Protein AF-A0A7V7NWS3-F1 (afdb_monomer)

Organism: NCBI:txid170679

Solvent-accessible surface area (backbone atoms only — not comparable to full-atom values): 4757 Å² total; per-residue (Å²): 131,86,89,64,86,56,48,80,46,55,49,52,38,49,54,55,41,44,74,74,68,46,53,66,44,82,79,87,88,58,64,56,30,32,35,40,21,70,66,53,70,99,56,75,51,28,34,39,90,61,85,58,36,64,33,67,69,57,56,51,46,35,49,74,51,57,34,39,80,45,75,78,49,67,53,34,35,24,32,36,77,106

Sequence (82 aa):
MSDLKHTKKSQKAFDELQAIGVPVLKNGWGGYFQISGESNGTEVWAEYWEDSYINPKIEQIVKKHGLLLEWHNPGVLCVYSD

Secondary structure (DSSP, 8-state):
-------HHHHHHHHHHHHTT--EESSSSSSSEEEESS--SSS--EESTTTTEE-HHHHHHHHHTTEEEEEEETTEEEEEE-

Mean predicted aligned error: 4.55 Å

Nearest PDB structures (foldseek):
  8b5v-assembly1_B  TM=4.542E-01  e=1.231E+00  Trypanosoma cruzi
  6cfr-assembly1_A-2  TM=5.347E-01  e=2.373E+00  Homo sapiens
  3f9r-assembly2_B  TM=4.462E-01  e=1.949E+00  Trypanosoma brucei
  2i54-assembly1_A  TM=4.228E-01  e=4.884E+00  Leishmania mexicana
  3hts-assembly1_B-2  TM=4.600E-01  e=8.255E+00  Kluyveromyces lactis

Radius of gyration: 11.65 Å; Cα contacts (8 Å, |Δi|>4): 141; chains: 1; bounding box: 27×23×36 Å

Structure (mmCIF, N/CA/C/O backbone):
data_AF-A0A7V7NWS3-F1
#
_entry.id   AF-A0A7V7NWS3-F1
#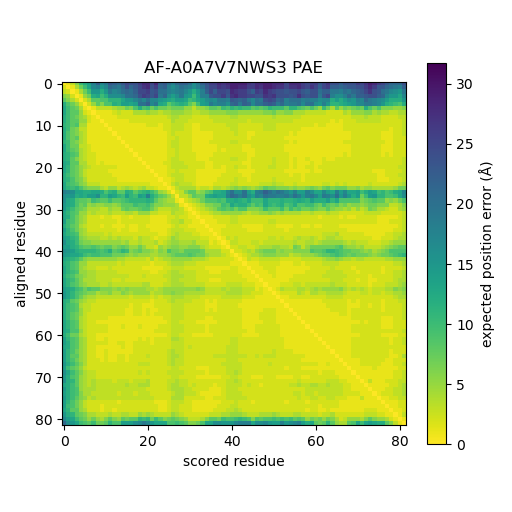
loop_
_atom_site.group_PDB
_atom_site.id
_atom_site.type_symbol
_atom_site.label_atom_id
_atom_site.label_alt_id
_atom_site.label_comp_id
_atom_site.label_asym_id
_atom_site.label_entity_id
_atom_site.label_seq_id
_atom_site.pdbx_PDB_ins_code
_atom_site.Cartn_x
_atom_site.Cartn_y
_atom_site.Cartn_z
_atom_site.occupancy
_atom_site.B_iso_or_equiv
_atom_site.auth_seq_id
_atom_site.auth_comp_id
_atom_site.auth_asym_id
_atom_site.auth_atom_id
_atom_site.pdbx_PDB_model_num
ATOM 1 N N . MET A 1 1 ? 3.495 15.916 20.431 1.00 40.38 1 MET A N 1
ATOM 2 C CA . MET A 1 1 ? 3.665 14.589 19.798 1.00 40.38 1 MET A CA 1
ATOM 3 C C . MET A 1 1 ? 2.825 14.619 18.540 1.00 40.38 1 MET A C 1
ATOM 5 O O . MET A 1 1 ? 1.694 15.060 18.634 1.00 40.38 1 MET A O 1
ATOM 9 N N . SER A 1 2 ? 3.425 14.314 17.390 1.00 41.34 2 SER A N 1
ATOM 10 C CA . SER A 1 2 ? 2.922 14.652 16.052 1.00 41.34 2 SER A CA 1
ATOM 11 C C . SER A 1 2 ? 1.460 14.261 15.824 1.00 41.34 2 SER A C 1
ATOM 13 O O . SER A 1 2 ? 1.126 13.077 15.894 1.00 41.34 2 SER A O 1
ATOM 15 N N . ASP A 1 3 ? 0.638 15.258 15.499 1.00 41.94 3 ASP A N 1
ATOM 16 C CA . ASP A 1 3 ? -0.763 15.145 15.092 1.00 41.94 3 ASP A CA 1
ATOM 17 C C . ASP A 1 3 ? -0.899 14.424 13.748 1.00 41.94 3 ASP A C 1
ATOM 19 O O . ASP A 1 3 ? -1.162 15.015 12.700 1.00 41.94 3 ASP A O 1
ATOM 23 N N . LEU A 1 4 ? -0.701 13.113 13.756 1.00 50.84 4 LEU A N 1
ATOM 24 C CA . LEU A 1 4 ? -1.153 12.287 12.656 1.00 50.84 4 LEU A CA 1
ATOM 25 C C . LEU A 1 4 ? -2.632 11.984 12.874 1.00 50.84 4 LEU A C 1
ATOM 27 O O . LEU A 1 4 ? -3.013 11.437 13.907 1.00 50.84 4 LEU A O 1
ATOM 31 N N . LYS A 1 5 ? -3.460 12.251 11.860 1.00 58.16 5 LYS A N 1
ATOM 32 C CA . LYS A 1 5 ? -4.864 11.806 11.783 1.00 58.16 5 LYS A CA 1
ATOM 33 C C . LYS A 1 5 ? -4.996 10.271 11.718 1.00 58.16 5 LYS A C 1
ATOM 35 O O . LYS A 1 5 ? -6.018 9.775 11.272 1.00 58.16 5 LYS A O 1
ATOM 40 N N . HIS A 1 6 ? -3.982 9.494 12.095 1.00 66.00 6 HIS A N 1
ATOM 41 C CA . HIS A 1 6 ? -4.007 8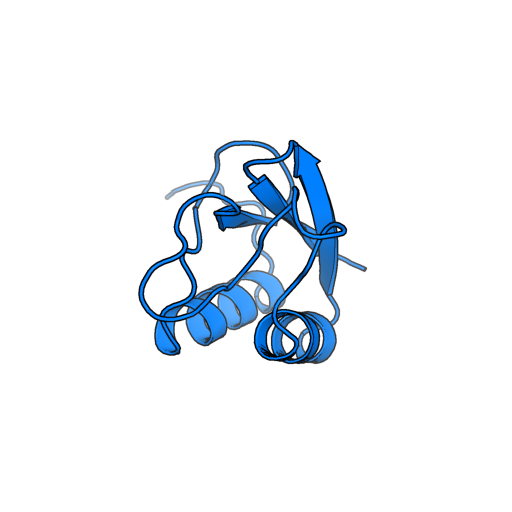.042 11.993 1.00 66.00 6 HIS A CA 1
ATOM 42 C C . HIS A 1 6 ? -4.993 7.435 12.986 1.00 66.00 6 HIS A C 1
ATOM 44 O O . HIS A 1 6 ? -4.915 7.644 14.197 1.00 66.00 6 HIS A O 1
ATOM 50 N N . THR A 1 7 ? -5.879 6.590 12.477 1.00 81.75 7 THR A N 1
ATOM 51 C CA . THR A 1 7 ? -6.606 5.650 13.323 1.00 81.75 7 THR A CA 1
ATOM 52 C C . THR A 1 7 ? -5.680 4.492 13.706 1.00 81.75 7 THR A C 1
ATOM 54 O O . THR A 1 7 ? -4.677 4.213 13.044 1.00 81.75 7 THR A O 1
ATOM 57 N N . LYS A 1 8 ? -6.046 3.726 14.743 1.00 87.00 8 LYS A N 1
ATOM 58 C CA . LYS A 1 8 ? -5.344 2.468 15.068 1.00 87.00 8 LYS A CA 1
ATOM 59 C C . LYS A 1 8 ? -5.299 1.496 13.877 1.00 87.00 8 LYS A C 1
ATOM 61 O O . LYS A 1 8 ? -4.382 0.687 13.801 1.00 87.00 8 LYS A O 1
ATOM 66 N N . LYS A 1 9 ? -6.281 1.563 12.968 1.00 91.06 9 LYS A N 1
ATOM 67 C CA . LYS A 1 9 ? -6.348 0.734 11.755 1.00 91.06 9 LYS A CA 1
ATOM 68 C C . LYS A 1 9 ? -5.318 1.180 10.718 1.00 91.06 9 LYS A C 1
ATOM 70 O O . LYS A 1 9 ? -4.540 0.354 10.255 1.00 91.06 9 LYS A O 1
ATOM 75 N N . SER A 1 10 ? -5.247 2.481 10.423 1.00 90.81 10 SER A N 1
ATOM 76 C CA . SER A 1 10 ? -4.272 3.005 9.458 1.00 90.81 10 SER A CA 1
ATOM 77 C C . SER A 1 10 ? -2.832 2.812 9.921 1.00 90.81 10 SER A C 1
ATOM 79 O O . SER A 1 10 ? -1.975 2.531 9.094 1.00 90.81 10 SER A O 1
ATOM 81 N N . GLN A 1 11 ? -2.564 2.900 11.230 1.00 91.94 11 GLN A N 1
ATOM 82 C CA . GLN A 1 11 ? -1.226 2.614 11.756 1.00 91.94 11 GLN A CA 1
ATOM 83 C C . GLN A 1 11 ? -0.842 1.140 11.559 1.00 91.94 11 GLN A C 1
ATOM 85 O O . GLN A 1 11 ? 0.246 0.857 11.078 1.00 91.94 11 GLN A O 1
ATOM 90 N N . LYS A 1 12 ? -1.751 0.198 11.847 1.00 94.25 12 LYS A N 1
ATOM 91 C CA . LYS A 1 12 ? -1.494 -1.234 11.622 1.00 94.25 12 LYS A CA 1
ATOM 92 C C . LYS A 1 12 ? -1.266 -1.566 10.148 1.00 94.25 12 LYS A C 1
ATOM 94 O O . LYS A 1 12 ? -0.384 -2.360 9.848 1.00 94.25 12 LYS A O 1
ATOM 99 N N . ALA A 1 13 ? -2.041 -0.961 9.246 1.00 95.50 13 ALA A N 1
ATOM 100 C CA . ALA A 1 13 ? -1.835 -1.121 7.810 1.00 95.50 13 ALA A CA 1
ATOM 101 C C . ALA A 1 13 ? -0.470 -0.570 7.376 1.00 95.50 13 ALA A C 1
ATOM 103 O O . ALA A 1 13 ? 0.255 -1.252 6.660 1.00 95.50 13 ALA A O 1
ATOM 104 N N . PHE A 1 14 ? -0.094 0.620 7.856 1.00 95.44 14 PHE A N 1
ATOM 105 C CA . PHE A 1 14 ? 1.219 1.214 7.600 1.00 95.44 14 PHE A CA 1
ATOM 106 C C . PHE A 1 14 ? 2.355 0.283 8.043 1.00 95.44 14 PHE A C 1
ATOM 108 O O . PHE A 1 14 ? 3.255 0.003 7.257 1.00 95.44 14 PHE A O 1
ATOM 115 N N . ASP A 1 15 ? 2.292 -0.222 9.278 1.00 95.62 15 ASP A N 1
ATOM 116 C CA . ASP A 1 15 ? 3.336 -1.079 9.848 1.00 95.62 15 ASP A CA 1
ATOM 117 C C . ASP A 1 15 ? 3.447 -2.414 9.088 1.00 95.62 15 ASP A C 1
ATOM 119 O O . ASP A 1 15 ? 4.549 -2.884 8.815 1.00 95.62 15 ASP A O 1
ATOM 123 N N . GLU A 1 16 ? 2.314 -3.013 8.702 1.00 97.62 16 GLU A N 1
ATOM 124 C CA . GLU A 1 16 ? 2.273 -4.275 7.948 1.00 97.62 16 GLU A CA 1
ATOM 125 C C . GLU A 1 16 ? 2.826 -4.114 6.522 1.00 97.62 16 GLU A C 1
ATOM 127 O O . GLU A 1 16 ? 3.602 -4.953 6.067 1.00 97.62 16 GLU A O 1
ATOM 132 N N . LEU A 1 17 ? 2.494 -3.013 5.841 1.00 96.81 17 LEU A N 1
ATOM 133 C CA . LEU A 1 17 ? 3.044 -2.676 4.523 1.00 96.81 17 LEU A CA 1
ATOM 134 C C . LEU A 1 17 ? 4.551 -2.400 4.594 1.00 96.81 17 LEU A C 1
ATOM 136 O O . LEU A 1 17 ? 5.323 -2.918 3.786 1.00 96.81 17 LEU A O 1
ATOM 140 N N . GLN A 1 18 ? 4.986 -1.627 5.590 1.00 96.50 18 GLN A N 1
ATOM 141 C CA . GLN A 1 18 ? 6.402 -1.338 5.795 1.00 96.50 18 GLN A CA 1
ATOM 142 C C . GLN A 1 18 ? 7.205 -2.616 6.062 1.00 96.50 18 GLN A C 1
ATOM 144 O O . GLN A 1 18 ? 8.303 -2.774 5.530 1.00 96.50 18 GLN A O 1
ATOM 149 N N . ALA A 1 19 ? 6.654 -3.544 6.849 1.00 97.31 19 ALA A N 1
ATOM 150 C CA . ALA A 1 19 ? 7.312 -4.801 7.192 1.00 97.31 19 ALA A CA 1
ATOM 151 C C . ALA A 1 19 ? 7.594 -5.698 5.974 1.00 97.31 19 ALA A C 1
ATOM 153 O O . ALA A 1 19 ? 8.538 -6.484 6.014 1.00 97.31 19 ALA A O 1
ATOM 154 N N . ILE A 1 20 ? 6.814 -5.572 4.893 1.00 96.12 20 ILE A N 1
ATOM 155 C CA . ILE A 1 20 ? 7.033 -6.313 3.640 1.00 96.12 20 ILE A CA 1
ATOM 156 C C . ILE A 1 20 ? 7.847 -5.527 2.600 1.00 96.12 20 ILE A C 1
ATOM 158 O O . ILE A 1 20 ? 8.053 -6.022 1.495 1.00 96.12 20 ILE A O 1
ATOM 162 N N . GLY A 1 21 ? 8.326 -4.327 2.943 1.00 95.88 21 GLY A N 1
ATOM 163 C CA . GLY A 1 21 ? 9.183 -3.511 2.080 1.00 95.88 21 GLY A CA 1
ATOM 164 C C . GLY A 1 21 ? 8.449 -2.534 1.160 1.00 95.88 21 GLY A C 1
ATOM 165 O O . GLY A 1 21 ? 9.087 -1.956 0.282 1.00 95.88 21 GLY A O 1
ATOM 166 N N . VAL A 1 22 ? 7.143 -2.313 1.353 1.00 96.88 22 VAL A N 1
ATOM 167 C CA . VAL A 1 22 ? 6.400 -1.291 0.595 1.00 96.88 22 VAL A CA 1
ATOM 168 C C . VAL A 1 22 ? 6.942 0.100 0.960 1.00 96.88 22 VAL A C 1
ATOM 170 O O . VAL A 1 22 ? 7.088 0.399 2.153 1.00 96.88 22 VAL A O 1
ATOM 173 N N . PRO A 1 23 ? 7.200 0.984 -0.022 1.00 95.81 23 PRO A N 1
ATOM 174 C CA . PRO A 1 23 ? 7.697 2.339 0.208 1.00 95.81 23 PRO A CA 1
ATOM 175 C C . PRO A 1 23 ? 6.583 3.257 0.738 1.00 95.81 23 PRO A C 1
ATOM 177 O O . PRO A 1 23 ? 6.042 4.106 0.027 1.00 95.81 23 PRO A O 1
ATOM 180 N N . VAL A 1 24 ? 6.213 3.067 2.004 1.00 95.06 24 VAL A N 1
ATOM 181 C CA . VAL A 1 24 ? 5.213 3.887 2.693 1.00 95.06 24 VAL A CA 1
ATOM 182 C C . VAL A 1 24 ? 5.788 5.238 3.125 1.00 95.06 24 VAL A C 1
ATOM 184 O O . VAL A 1 24 ? 6.905 5.338 3.635 1.00 95.06 24 VAL A O 1
ATOM 187 N N . LEU A 1 25 ? 4.992 6.291 2.964 1.00 92.00 25 LEU A N 1
ATOM 188 C CA . LEU A 1 25 ? 5.341 7.679 3.245 1.00 92.00 25 LEU A CA 1
ATOM 189 C C . LEU A 1 25 ? 4.404 8.246 4.317 1.00 92.00 25 LEU A C 1
ATOM 191 O O . LEU A 1 25 ? 3.200 7.974 4.324 1.00 92.00 25 LEU A O 1
ATOM 195 N N . LYS A 1 26 ? 4.953 9.056 5.228 1.00 85.25 26 LYS A N 1
ATOM 196 C CA . LYS A 1 26 ? 4.174 9.792 6.234 1.00 85.25 26 LYS A CA 1
ATOM 197 C C . LYS A 1 26 ? 4.043 11.254 5.801 1.00 85.25 26 LYS A C 1
ATOM 199 O O . LYS A 1 26 ? 5.055 11.932 5.669 1.00 85.25 26 LYS A O 1
ATOM 204 N N . ASN A 1 27 ? 2.802 11.728 5.664 1.00 68.06 27 ASN A N 1
ATOM 205 C CA . ASN A 1 27 ? 2.417 13.136 5.487 1.00 68.06 27 ASN A CA 1
ATOM 206 C C . ASN A 1 27 ? 3.072 13.901 4.323 1.00 68.06 27 ASN A C 1
ATOM 208 O O . ASN A 1 27 ? 3.870 14.807 4.551 1.00 68.06 27 ASN A O 1
ATOM 212 N N . GLY A 1 28 ? 2.643 13.627 3.090 1.00 65.75 28 GLY A N 1
ATOM 213 C CA . GLY A 1 28 ? 2.935 14.519 1.961 1.00 65.75 28 GLY A CA 1
ATOM 214 C C . GLY A 1 28 ? 1.712 15.188 1.325 1.00 65.75 28 GLY A C 1
ATOM 215 O O . GLY A 1 28 ? 1.779 16.366 0.992 1.00 65.75 28 GLY A O 1
ATOM 216 N N . TRP A 1 29 ? 0.603 14.454 1.142 1.00 71.62 29 TRP A N 1
ATOM 217 C CA . TRP A 1 29 ? -0.331 14.799 0.051 1.00 71.62 29 TRP A CA 1
ATOM 218 C C . TRP A 1 29 ? -1.827 14.504 0.303 1.00 71.62 29 TRP A C 1
ATOM 220 O O . TRP A 1 29 ? -2.666 14.899 -0.499 1.00 71.62 29 TRP A O 1
ATOM 230 N N . GLY A 1 30 ? -2.197 13.848 1.411 1.00 76.38 30 GLY A N 1
ATOM 231 C CA . GLY A 1 30 ? -3.595 13.497 1.723 1.00 76.38 30 GLY A CA 1
ATOM 232 C C . GLY A 1 30 ? -3.739 12.142 2.423 1.00 76.38 30 GLY A C 1
ATOM 233 O O . GLY A 1 30 ? -2.757 11.433 2.612 1.00 76.38 30 GLY A O 1
ATOM 234 N N . GLY A 1 31 ? -4.953 11.774 2.831 1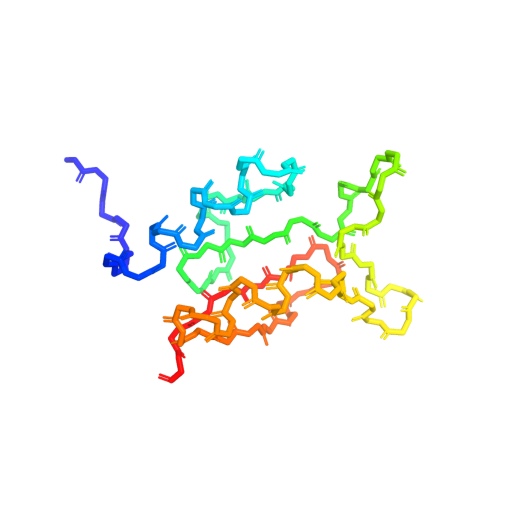.00 83.06 31 GLY A N 1
ATOM 235 C CA . GLY A 1 31 ? -5.216 10.501 3.516 1.00 83.06 31 GLY A CA 1
ATOM 236 C C . GLY A 1 31 ? -4.548 10.352 4.883 1.00 83.06 31 GLY A C 1
ATOM 237 O O . GLY A 1 31 ? -4.114 11.320 5.511 1.00 83.06 31 GLY A O 1
ATOM 238 N N . TYR A 1 32 ? -4.510 9.113 5.368 1.00 88.56 32 TYR A N 1
ATOM 239 C CA . TYR A 1 32 ? -3.790 8.736 6.575 1.00 88.56 32 TYR A CA 1
ATOM 240 C C . TYR A 1 32 ? -2.289 8.638 6.298 1.00 88.56 32 TYR A C 1
ATOM 242 O O . TYR A 1 32 ? -1.510 9.283 6.987 1.00 88.56 32 TYR A O 1
ATOM 250 N N . PHE A 1 33 ? -1.886 7.863 5.294 1.00 92.69 33 PHE A N 1
ATOM 251 C CA . PHE A 1 33 ? -0.509 7.752 4.804 1.00 92.69 33 PHE A CA 1
ATOM 252 C C . PHE A 1 33 ? -0.523 7.559 3.288 1.00 92.69 33 PHE A C 1
ATOM 254 O O . PHE A 1 33 ? -1.593 7.449 2.687 1.00 92.69 33 PHE A O 1
ATOM 261 N N . GLN A 1 34 ? 0.659 7.526 2.678 1.00 94.00 34 GLN A N 1
ATOM 262 C CA . GLN A 1 34 ? 0.797 7.308 1.245 1.00 94.00 34 GLN A CA 1
ATOM 263 C C . GLN A 1 34 ? 1.747 6.150 0.941 1.00 94.00 34 GLN A C 1
ATOM 265 O O . GLN A 1 34 ? 2.536 5.736 1.789 1.00 94.00 34 GLN A O 1
ATOM 270 N N . ILE A 1 35 ? 1.673 5.645 -0.280 1.00 95.31 35 ILE A N 1
ATOM 271 C CA . ILE A 1 35 ? 2.590 4.680 -0.874 1.00 95.31 35 ILE A CA 1
ATOM 272 C C . ILE A 1 35 ? 3.208 5.364 -2.091 1.00 95.31 35 ILE A C 1
ATOM 274 O O . ILE A 1 35 ? 2.498 5.995 -2.877 1.00 95.31 35 ILE A O 1
ATOM 278 N N . SER A 1 36 ? 4.530 5.281 -2.216 1.00 95.00 36 SER A N 1
ATOM 279 C CA . SER A 1 36 ? 5.239 5.821 -3.374 1.00 95.00 36 SER A CA 1
ATOM 280 C C . SER A 1 36 ? 4.911 5.008 -4.626 1.00 95.00 36 SER A C 1
ATOM 282 O O . SER A 1 36 ? 5.137 3.798 -4.643 1.00 95.00 36 SER A O 1
ATOM 284 N N . GLY A 1 37 ? 4.412 5.682 -5.660 1.00 94.25 37 GLY A N 1
ATOM 285 C CA . GLY A 1 37 ? 4.274 5.134 -7.012 1.00 94.25 37 GLY A CA 1
ATOM 286 C C . GLY A 1 37 ? 5.571 5.188 -7.825 1.00 94.25 37 GLY A C 1
ATOM 287 O O . GLY A 1 37 ? 5.634 4.638 -8.913 1.00 94.25 37 GLY A O 1
ATOM 288 N N . GLU A 1 38 ? 6.612 5.851 -7.311 1.00 92.69 38 GLU A N 1
ATOM 289 C CA . GLU A 1 38 ? 7.885 6.051 -8.027 1.00 92.69 38 GLU A CA 1
ATOM 290 C C . GLU A 1 38 ? 9.016 5.189 -7.459 1.00 92.69 38 GLU A C 1
ATOM 292 O O . GLU A 1 38 ? 10.057 4.996 -8.084 1.00 92.69 38 GLU A O 1
ATOM 297 N N . SER A 1 39 ? 8.850 4.677 -6.239 1.00 90.94 39 SER A N 1
ATOM 298 C CA . SER A 1 39 ? 9.883 3.914 -5.533 1.00 90.94 39 SER A CA 1
ATOM 299 C C . SER A 1 39 ? 9.738 2.417 -5.777 1.00 90.94 39 SER A C 1
ATOM 301 O O . SER A 1 39 ? 9.661 1.621 -4.839 1.00 90.94 39 SER A O 1
ATOM 303 N N . ASN A 1 40 ? 9.721 2.045 -7.053 1.00 85.19 40 ASN A N 1
ATOM 304 C CA . ASN A 1 40 ? 9.778 0.657 -7.482 1.00 85.19 40 ASN A CA 1
ATOM 305 C C . ASN A 1 40 ? 11.245 0.199 -7.510 1.00 85.19 40 ASN A C 1
ATOM 307 O O . ASN A 1 40 ? 12.118 0.864 -8.067 1.00 85.19 40 ASN A O 1
ATOM 311 N N . GLY A 1 41 ? 11.524 -0.910 -6.826 1.00 82.69 41 GLY A N 1
ATOM 312 C CA . GLY A 1 41 ? 12.858 -1.501 -6.727 1.00 82.69 41 GLY A CA 1
ATOM 313 C C . GLY A 1 41 ? 12.902 -2.831 -7.469 1.00 82.69 41 GLY A C 1
ATOM 314 O O . GLY A 1 41 ? 12.617 -2.910 -8.657 1.00 82.69 41 GLY A O 1
ATOM 315 N N . THR A 1 42 ? 13.223 -3.904 -6.748 1.00 86.88 42 THR A N 1
ATOM 316 C CA . THR A 1 42 ? 13.118 -5.280 -7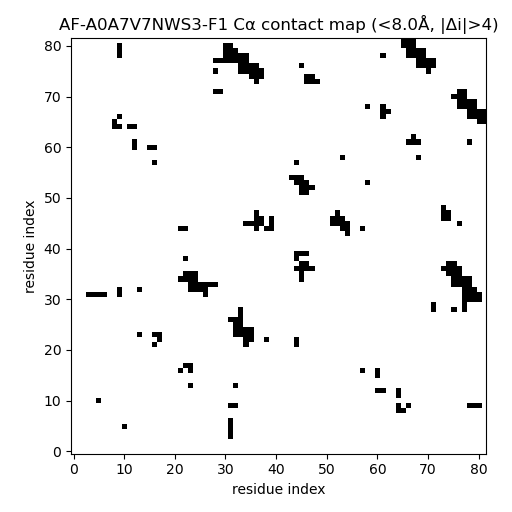.267 1.00 86.88 42 THR A CA 1
ATOM 317 C C . THR A 1 42 ? 11.679 -5.793 -7.343 1.00 86.88 42 THR A C 1
ATOM 319 O O . THR A 1 42 ? 11.417 -6.765 -8.042 1.00 86.88 42 THR A O 1
ATOM 322 N N . GLU A 1 43 ? 10.760 -5.174 -6.601 1.00 92.44 43 GLU A N 1
ATOM 323 C CA . GLU A 1 43 ? 9.323 -5.444 -6.642 1.00 92.44 43 GLU A CA 1
ATOM 324 C C . GLU A 1 43 ? 8.604 -4.145 -7.024 1.00 92.44 43 GLU A C 1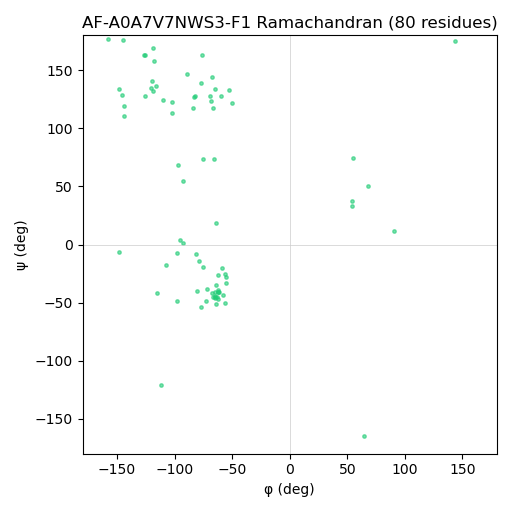
ATOM 326 O O . GLU A 1 43 ? 8.942 -3.071 -6.513 1.00 92.44 43 GLU A O 1
ATOM 331 N N . VAL A 1 44 ? 7.643 -4.254 -7.945 1.00 95.19 44 VAL A N 1
ATOM 332 C CA . VAL A 1 44 ? 6.744 -3.156 -8.309 1.00 95.19 44 VAL A CA 1
ATOM 333 C C . VAL A 1 44 ? 5.602 -3.148 -7.300 1.00 95.19 44 VAL A C 1
ATOM 335 O O . VAL A 1 44 ? 4.860 -4.130 -7.166 1.00 95.19 44 VAL A O 1
ATOM 338 N N . TRP A 1 45 ? 5.493 -2.053 -6.556 1.00 96.56 45 TRP A N 1
ATOM 339 C CA . TRP A 1 45 ? 4.504 -1.887 -5.495 1.00 96.56 45 TRP A CA 1
ATOM 340 C C . TRP A 1 45 ? 3.297 -1.096 -5.982 1.00 96.56 45 TRP A C 1
ATOM 342 O O . TRP A 1 45 ? 2.165 -1.535 -5.802 1.00 96.56 45 TRP A O 1
ATOM 352 N N . ALA A 1 46 ? 3.534 0.037 -6.627 1.00 96.06 46 ALA A N 1
ATOM 353 C CA . ALA A 1 46 ? 2.505 0.845 -7.257 1.00 96.06 46 ALA A CA 1
ATOM 354 C C . ALA A 1 46 ? 3.133 1.527 -8.474 1.00 96.06 46 ALA A C 1
ATOM 356 O O . ALA A 1 46 ? 4.246 2.035 -8.368 1.00 96.06 46 ALA A O 1
ATOM 357 N N . GLU A 1 47 ? 2.457 1.512 -9.618 1.00 95.31 47 GLU A N 1
ATOM 358 C CA . GLU A 1 47 ? 2.959 2.100 -10.861 1.00 95.31 47 GLU A CA 1
ATOM 359 C C . GLU A 1 47 ? 1.795 2.714 -11.632 1.00 95.31 47 GLU A C 1
ATOM 361 O O . GLU A 1 47 ? 0.911 2.018 -12.126 1.00 95.31 47 GLU A O 1
ATOM 366 N N . TYR A 1 48 ? 1.773 4.041 -11.712 1.00 96.00 48 TYR A N 1
ATOM 367 C CA . TYR A 1 48 ? 0.646 4.743 -12.309 1.00 96.00 48 TYR A CA 1
ATOM 368 C C . TYR A 1 48 ? 0.593 4.568 -13.829 1.00 96.00 48 TYR A C 1
ATOM 370 O O . TYR A 1 48 ? -0.485 4.432 -14.412 1.00 96.00 48 TYR A O 1
ATOM 378 N N . TRP A 1 49 ? 1.756 4.574 -14.481 1.00 93.12 49 TRP A N 1
ATOM 379 C CA . TRP A 1 49 ? 1.839 4.578 -15.942 1.00 93.12 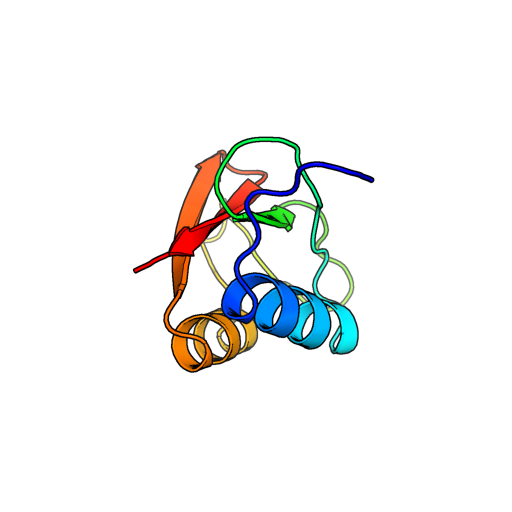49 TRP A CA 1
ATOM 380 C C . TRP A 1 49 ? 1.602 3.197 -16.560 1.00 93.12 49 TRP A C 1
ATOM 382 O O . TRP A 1 49 ? 1.330 3.099 -17.756 1.00 93.12 49 TRP A O 1
ATOM 392 N N . GLU A 1 50 ? 1.641 2.144 -15.745 1.00 92.12 50 GLU A N 1
ATOM 393 C CA . GLU A 1 50 ? 1.268 0.777 -16.102 1.00 92.12 50 GLU A CA 1
ATOM 394 C C . GLU A 1 50 ? -0.178 0.503 -15.663 1.00 92.12 50 GLU A C 1
ATOM 396 O O . GLU A 1 50 ? -0.431 -0.236 -14.719 1.00 92.12 50 GLU A O 1
ATOM 401 N N . ASP A 1 51 ? -1.139 1.160 -16.320 1.00 93.56 51 ASP A N 1
ATOM 402 C CA . ASP A 1 51 ? -2.581 0.998 -16.055 1.00 93.56 51 ASP A CA 1
ATOM 403 C C . ASP A 1 51 ? -2.978 1.209 -14.580 1.00 93.56 51 ASP A C 1
ATOM 405 O O . ASP A 1 51 ? -3.834 0.520 -14.028 1.00 93.56 51 ASP A O 1
ATOM 409 N N . SER A 1 52 ? -2.338 2.175 -13.908 1.00 94.75 52 SER A N 1
ATOM 410 C CA . SER A 1 52 ? -2.565 2.446 -12.482 1.00 94.75 52 SER A CA 1
ATOM 411 C C . SER A 1 52 ? -2.384 1.218 -11.580 1.00 94.75 52 SER A C 1
ATOM 413 O O . SER A 1 52 ? -3.071 1.099 -10.561 1.00 94.75 52 SER A O 1
ATOM 415 N N . TYR A 1 53 ? -1.465 0.318 -11.946 1.00 96.56 53 TYR A N 1
ATOM 416 C CA . TYR A 1 53 ? -1.185 -0.924 -11.241 1.00 96.56 53 TYR A CA 1
ATOM 417 C C . TYR A 1 53 ? -0.909 -0.706 -9.750 1.00 96.56 53 TYR A C 1
ATOM 419 O O . TYR A 1 53 ? -0.101 0.133 -9.338 1.00 96.56 53 TYR A O 1
ATOM 427 N N . ILE A 1 54 ? -1.552 -1.537 -8.931 1.00 97.81 54 ILE A N 1
ATOM 428 C CA . ILE A 1 54 ? -1.334 -1.642 -7.492 1.00 97.81 54 ILE A CA 1
ATOM 429 C C . ILE A 1 54 ? -1.034 -3.105 -7.194 1.00 97.81 54 ILE A C 1
ATOM 431 O O . 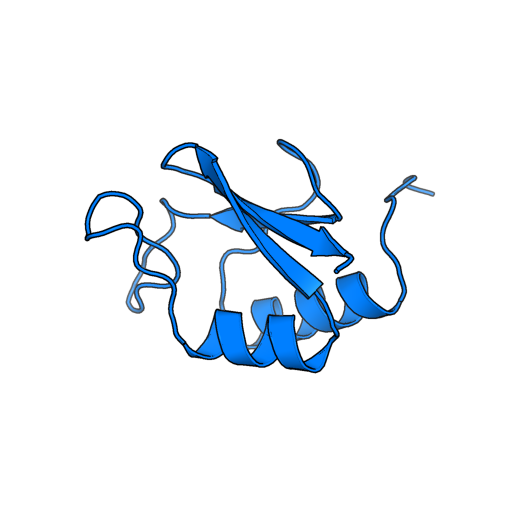ILE A 1 54 ? -1.793 -3.999 -7.568 1.00 97.81 54 ILE A O 1
ATOM 435 N N . ASN A 1 55 ? 0.067 -3.365 -6.492 1.00 97.56 55 ASN A N 1
ATOM 436 C CA . ASN A 1 55 ? 0.426 -4.721 -6.109 1.00 97.56 55 ASN A CA 1
ATOM 437 C C . ASN A 1 55 ? -0.688 -5.339 -5.235 1.00 97.56 55 ASN A C 1
ATOM 439 O O . ASN A 1 55 ? -1.036 -4.755 -4.202 1.00 97.56 55 ASN A O 1
ATOM 443 N N . PRO A 1 56 ? -1.205 -6.540 -5.562 1.00 97.75 56 PRO A N 1
ATOM 444 C CA . PRO A 1 56 ? -2.310 -7.157 -4.826 1.00 97.75 56 PRO A CA 1
ATOM 445 C C . PRO A 1 56 ? -2.056 -7.334 -3.322 1.00 97.75 56 PRO A C 1
ATOM 447 O O . PRO A 1 56 ? -3.002 -7.369 -2.535 1.00 97.75 56 PRO A O 1
ATOM 450 N N . LYS A 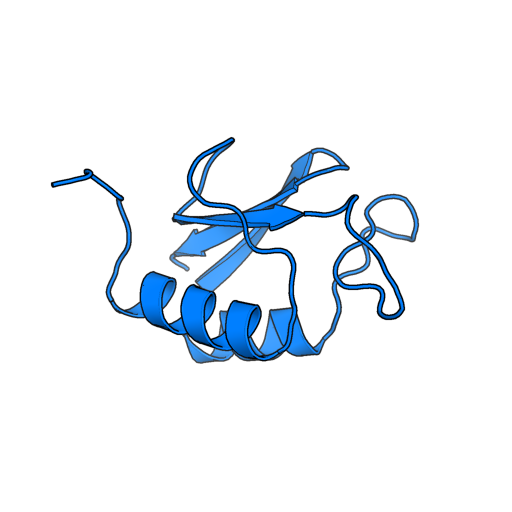1 57 ? -0.790 -7.424 -2.884 1.00 97.94 57 LYS A N 1
ATOM 451 C CA . LYS A 1 57 ? -0.444 -7.464 -1.452 1.00 97.94 57 LYS A CA 1
ATOM 452 C C . LYS A 1 57 ? -0.872 -6.181 -0.734 1.00 97.94 57 LYS A C 1
ATOM 454 O O . LYS A 1 57 ? -1.362 -6.251 0.393 1.00 97.94 57 LYS A O 1
ATOM 459 N N . ILE A 1 58 ? -0.723 -5.025 -1.385 1.00 97.88 58 ILE A N 1
ATOM 460 C CA . ILE A 1 58 ? -1.160 -3.733 -0.846 1.00 97.88 58 ILE A CA 1
ATOM 461 C C . ILE A 1 58 ? -2.678 -3.732 -0.701 1.00 97.88 58 ILE A C 1
ATOM 463 O O . ILE A 1 58 ? -3.180 -3.468 0.390 1.00 97.88 58 ILE A O 1
ATOM 467 N N . GLU A 1 59 ? -3.404 -4.089 -1.762 1.00 97.31 59 GLU A N 1
ATOM 468 C CA . GLU A 1 59 ? -4.870 -4.127 -1.745 1.00 97.31 59 GLU A CA 1
ATOM 469 C C . GLU A 1 59 ? -5.399 -5.058 -0.648 1.00 97.31 59 GLU A C 1
ATOM 471 O O . GLU A 1 59 ? -6.305 -4.694 0.101 1.00 97.31 59 GLU A O 1
ATOM 476 N N . GLN A 1 60 ? -4.798 -6.243 -0.498 1.00 98.06 60 GLN A N 1
ATOM 477 C CA . GLN A 1 60 ? -5.171 -7.209 0.535 1.00 98.06 60 GLN A CA 1
ATOM 478 C C . GLN A 1 60 ? -4.954 -6.664 1.950 1.00 98.06 60 GLN A C 1
ATOM 480 O O . GLN A 1 60 ? -5.853 -6.779 2.787 1.00 98.06 60 GLN A O 1
ATOM 485 N N . ILE A 1 61 ? -3.794 -6.061 2.230 1.00 97.88 61 ILE A N 1
ATOM 486 C CA . ILE A 1 61 ? -3.485 -5.506 3.556 1.00 97.88 61 ILE A CA 1
ATOM 487 C C . ILE A 1 61 ? -4.401 -4.319 3.864 1.00 97.88 61 ILE A C 1
ATOM 489 O O . ILE A 1 61 ? -4.973 -4.240 4.950 1.00 97.88 61 ILE A O 1
ATOM 493 N N . VAL A 1 62 ? -4.595 -3.411 2.911 1.00 95.62 62 VAL A N 1
ATOM 494 C CA . VAL A 1 62 ? -5.428 -2.218 3.099 1.00 95.62 62 VAL A CA 1
ATOM 495 C C . VAL A 1 62 ? -6.893 -2.619 3.315 1.00 95.62 62 VAL A C 1
ATOM 497 O O . VAL A 1 62 ? -7.505 -2.205 4.305 1.00 95.62 62 VAL A O 1
ATOM 500 N N . LYS A 1 63 ? -7.421 -3.542 2.501 1.00 96.00 63 LYS A N 1
ATOM 501 C CA . LYS A 1 63 ? -8.775 -4.097 2.656 1.00 96.00 63 LYS A CA 1
ATOM 502 C C . LYS A 1 63 ? -8.965 -4.839 3.980 1.00 96.00 63 LYS A C 1
ATOM 504 O O . LYS A 1 63 ? -9.995 -4.669 4.628 1.00 96.00 63 LYS A O 1
ATOM 509 N N . LYS A 1 64 ? -7.976 -5.623 4.427 1.00 96.75 64 LYS A N 1
ATOM 510 C CA . LYS A 1 64 ? -7.988 -6.316 5.733 1.00 96.75 64 LYS A CA 1
ATOM 511 C C . LYS A 1 64 ? -8.211 -5.349 6.900 1.00 96.75 64 LYS A C 1
ATOM 513 O O . LYS A 1 64 ? -8.846 -5.723 7.886 1.00 96.75 64 LYS A O 1
ATOM 518 N N . HIS A 1 65 ? -7.715 -4.116 6.797 1.00 94.62 65 HIS A N 1
ATOM 519 C CA . HIS A 1 65 ? -7.884 -3.085 7.825 1.00 94.62 65 HIS A CA 1
ATOM 520 C C . HIS A 1 65 ? -9.103 -2.171 7.599 1.00 94.62 65 HIS A C 1
ATOM 522 O O . HIS A 1 65 ? -9.351 -1.302 8.437 1.00 94.62 65 HIS A O 1
ATOM 528 N N . GLY A 1 66 ? -9.903 -2.392 6.547 1.00 94.81 66 GLY A N 1
ATOM 529 C CA . GLY A 1 66 ? -11.091 -1.589 6.222 1.00 94.81 66 GLY A CA 1
ATOM 530 C C . GLY A 1 66 ? -10.731 -0.168 5.792 1.00 94.81 66 GLY A C 1
ATOM 531 O O . GLY A 1 66 ? -11.204 0.799 6.388 1.00 94.81 66 GLY A O 1
ATOM 532 N N . LEU A 1 67 ? -9.799 -0.066 4.848 1.00 94.25 67 LEU A N 1
ATOM 533 C CA . LEU A 1 67 ? -9.268 1.178 4.302 1.00 94.25 67 LEU A CA 1
ATOM 534 C C . LEU A 1 67 ? -9.416 1.170 2.773 1.00 94.25 67 LEU A C 1
ATOM 536 O O . LEU A 1 67 ? -9.582 0.107 2.169 1.00 94.25 67 LEU A O 1
ATOM 540 N N . LEU A 1 68 ? -9.301 2.348 2.165 1.00 95.19 68 LEU A N 1
ATOM 541 C CA . LEU A 1 68 ? -9.392 2.560 0.720 1.00 95.19 68 LEU A CA 1
ATOM 542 C C . LEU A 1 68 ? -8.085 3.110 0.146 1.00 95.19 68 LEU A C 1
ATOM 544 O O . LEU A 1 68 ? -7.285 3.709 0.868 1.00 95.19 68 LEU A O 1
ATOM 548 N N . LEU A 1 69 ? -7.903 2.917 -1.160 1.00 95.56 69 LEU A N 1
ATOM 549 C CA . LEU A 1 69 ? -6.779 3.414 -1.948 1.00 95.56 69 LEU A CA 1
ATOM 550 C C . LEU A 1 69 ? -7.277 4.402 -2.996 1.00 95.56 69 LEU A C 1
ATOM 552 O O . LEU A 1 69 ? -8.261 4.134 -3.679 1.00 95.56 69 LEU A O 1
ATOM 556 N N . GLU A 1 70 ? -6.570 5.514 -3.149 1.00 94.88 70 GLU A N 1
ATOM 557 C CA . GLU A 1 70 ? -6.844 6.491 -4.198 1.00 94.88 70 GLU A CA 1
ATOM 558 C C . GLU A 1 70 ? -5.535 7.111 -4.680 1.00 94.88 70 GLU A C 1
ATOM 560 O O . GLU A 1 70 ? -4.724 7.593 -3.882 1.00 94.88 70 GLU A O 1
ATOM 565 N N . TRP A 1 71 ? -5.317 7.102 -5.993 1.00 95.00 71 TRP A N 1
ATOM 566 C CA . TRP A 1 71 ? -4.199 7.810 -6.602 1.00 95.00 71 TRP A CA 1
ATOM 567 C C . TRP A 1 71 ? -4.404 9.316 -6.441 1.00 95.00 71 TRP A C 1
ATOM 569 O O . TRP A 1 71 ? -5.357 9.880 -6.971 1.00 95.00 71 TRP A O 1
ATOM 579 N N . HIS A 1 72 ? -3.502 9.980 -5.720 1.00 93.25 72 HIS A N 1
ATOM 580 C CA . HIS A 1 72 ? -3.528 11.437 -5.594 1.00 93.25 72 HIS A CA 1
ATOM 581 C C . HIS A 1 72 ? -2.911 12.110 -6.824 1.00 93.25 72 HIS A C 1
ATOM 583 O O . HIS A 1 72 ? -3.390 13.134 -7.305 1.00 93.25 72 HIS A O 1
ATOM 589 N N . ASN A 1 73 ? -1.824 11.523 -7.321 1.00 93.00 73 ASN A N 1
ATOM 590 C CA . ASN A 1 73 ? -1.143 11.865 -8.562 1.00 93.00 73 ASN A CA 1
ATOM 591 C C . ASN A 1 73 ? -0.321 10.637 -9.014 1.00 93.00 73 ASN A C 1
ATOM 593 O O . ASN A 1 73 ? -0.268 9.654 -8.271 1.00 93.00 73 ASN A O 1
ATOM 597 N N . PRO A 1 74 ? 0.353 10.673 -10.177 1.00 94.75 74 PRO A N 1
ATOM 598 C CA . PRO A 1 74 ? 1.112 9.521 -10.664 1.00 94.75 74 PRO A CA 1
ATOM 599 C C . PRO A 1 74 ? 2.230 9.005 -9.745 1.00 94.75 74 PRO A C 1
ATOM 601 O O . PRO A 1 74 ? 2.642 7.861 -9.881 1.00 94.75 74 PRO A O 1
ATOM 604 N N . GLY A 1 75 ? 2.726 9.819 -8.809 1.00 93.38 75 GLY A N 1
ATOM 605 C CA . GLY A 1 75 ? 3.791 9.417 -7.891 1.00 93.38 75 GLY A CA 1
ATOM 606 C C . GLY A 1 75 ? 3.311 8.964 -6.513 1.00 93.38 75 GLY A C 1
ATOM 607 O O . GLY A 1 75 ? 4.120 8.506 -5.704 1.00 93.38 75 GLY A O 1
ATOM 608 N N . VAL A 1 76 ? 2.019 9.102 -6.198 1.00 93.88 76 VAL A N 1
ATOM 609 C CA . VAL A 1 76 ? 1.522 8.954 -4.824 1.00 93.88 76 VAL A CA 1
ATOM 610 C C . VAL A 1 76 ? 0.147 8.288 -4.783 1.00 93.88 76 VAL A C 1
ATOM 612 O O . VAL A 1 76 ? -0.851 8.847 -5.245 1.00 93.88 76 VAL A O 1
ATOM 615 N N . LEU A 1 77 ? 0.085 7.135 -4.113 1.00 95.31 77 LEU A N 1
ATOM 616 C CA . LEU A 1 77 ? -1.141 6.409 -3.787 1.00 95.31 77 LEU A CA 1
ATOM 617 C C . LEU A 1 77 ? -1.510 6.649 -2.315 1.00 95.31 77 LEU A C 1
ATOM 619 O O . LEU A 1 77 ? -0.786 6.245 -1.406 1.00 95.31 77 LEU A O 1
ATOM 623 N N . CYS A 1 78 ? -2.621 7.331 -2.058 1.00 94.75 78 CYS A N 1
ATOM 624 C CA . CYS A 1 78 ? -3.078 7.685 -0.715 1.00 94.75 78 CYS A CA 1
ATOM 625 C C . CYS A 1 78 ? -3.971 6.595 -0.109 1.00 94.75 78 CYS A C 1
ATOM 627 O O . CYS A 1 78 ? -4.753 5.955 -0.810 1.00 94.75 78 CYS A O 1
ATOM 629 N N . VAL A 1 79 ? -3.885 6.426 1.215 1.00 93.00 79 VAL A N 1
ATOM 630 C CA . VAL A 1 79 ? -4.718 5.488 1.983 1.00 93.00 79 VAL A CA 1
ATOM 631 C C . VAL A 1 79 ? -5.711 6.245 2.860 1.00 93.00 79 VAL A C 1
ATOM 633 O O . VAL A 1 79 ? -5.302 7.047 3.702 1.00 93.00 79 VAL A O 1
ATOM 636 N N . TYR A 1 80 ? -7.003 5.962 2.715 1.00 89.00 80 TYR A N 1
ATOM 637 C CA . TYR A 1 80 ? -8.102 6.619 3.436 1.00 89.00 80 TYR A CA 1
ATOM 638 C C . TYR A 1 80 ? -8.898 5.635 4.298 1.00 89.00 80 TYR A C 1
ATOM 640 O O . TYR A 1 80 ? -8.723 4.420 4.201 1.00 89.00 80 TYR A O 1
ATOM 648 N N . SER A 1 81 ? -9.769 6.157 5.165 1.00 80.88 81 SER A N 1
ATOM 649 C CA . SER A 1 81 ? -10.863 5.355 5.718 1.00 80.88 81 SER A CA 1
ATOM 650 C C . SER A 1 81 ? -11.851 5.018 4.611 1.00 80.88 81 SER A C 1
ATOM 652 O O . SER A 1 81 ? -12.093 5.867 3.755 1.00 80.88 81 SER A O 1
ATOM 654 N N . ASP A 1 82 ? -12.410 3.813 4.679 1.00 64.31 82 ASP A N 1
ATOM 655 C CA . ASP A 1 82 ? -13.675 3.490 4.010 1.00 64.31 82 ASP A CA 1
ATOM 656 C C . ASP A 1 82 ? -14.807 4.425 4.470 1.00 64.31 82 ASP A C 1
ATOM 658 O O . ASP A 1 82 ? -14.788 4.8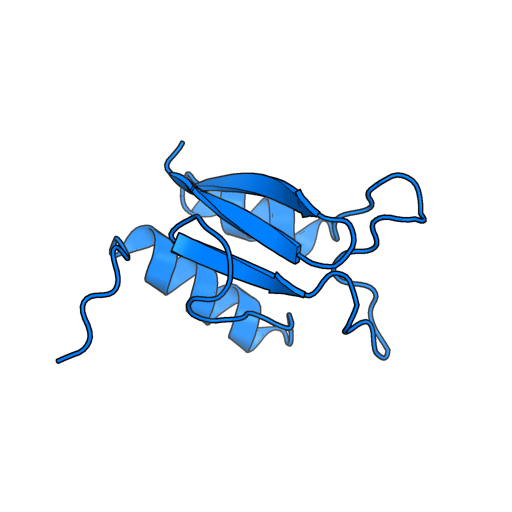18 5.668 1.00 64.31 82 ASP A O 1
#

Foldseek 3Di:
DDPQPDDPLNVQLQVVCVVVPFQKACDDADARTKTFLPPQDVHRAFACVVVRDHDVVSVVSLVVSQWDWDDRDRTIIHIHHD

pLDDT: mean 88.93, std 13.3, range [40.38, 98.06]